Protein AF-0000000076351277 (afdb_homodimer)

Structure (mmCIF, N/CA/C/O backbone):
data_AF-0000000076351277-model_v1
#
loop_
_entity.id
_entity.type
_entity.pdbx_description
1 polymer 'XRE family transcriptional regulator'
#
loop_
_atom_site.group_PDB
_atom_site.id
_atom_site.type_symbol
_atom_site.label_atom_id
_atom_site.label_alt_id
_atom_site.label_comp_id
_atom_site.label_asym_id
_atom_site.label_entity_id
_atom_site.label_seq_id
_atom_site.pdbx_PDB_ins_code
_atom_site.Cartn_x
_atom_site.Cartn_y
_atom_site.Cartn_z
_atom_site.occupancy
_atom_site.B_iso_or_equiv
_atom_site.auth_seq_id
_atom_site.auth_comp_id
_atom_site.auth_asym_id
_atom_site.auth_atom_id
_atom_site.pdbx_PDB_model_num
ATOM 1 N N . MET A 1 1 ? 22.641 -8.531 -2.82 1 41.06 1 MET A N 1
ATOM 2 C CA . MET A 1 1 ? 22.453 -8 -4.168 1 41.06 1 MET A CA 1
ATOM 3 C C . MET A 1 1 ? 21.391 -6.918 -4.18 1 41.06 1 MET A C 1
ATOM 5 O O . MET A 1 1 ? 20.406 -6.996 -3.436 1 41.06 1 MET A O 1
ATOM 9 N N . PRO A 1 2 ? 21.609 -5.797 -4.715 1 49.5 2 PRO A N 1
ATOM 10 C CA . PRO A 1 2 ? 20.562 -4.773 -4.766 1 49.5 2 PRO A CA 1
ATOM 11 C C . PRO A 1 2 ? 19.297 -5.262 -5.461 1 49.5 2 PRO A C 1
ATOM 13 O O . PRO A 1 2 ? 19.359 -6.113 -6.352 1 49.5 2 PRO A O 1
ATOM 16 N N . SER A 1 3 ? 18.203 -5.312 -4.855 1 65.06 3 SER A N 1
ATOM 17 C CA . SER A 1 3 ? 16.953 -5.773 -5.457 1 65.06 3 SER A CA 1
ATOM 18 C C . SER A 1 3 ? 16.719 -5.094 -6.801 1 65.06 3 SER A C 1
ATOM 20 O O . SER A 1 3 ? 17.047 -3.922 -6.98 1 65.06 3 SER A O 1
ATOM 22 N N . ALA A 1 4 ? 16.609 -5.832 -7.859 1 77.81 4 ALA A N 1
ATOM 23 C CA . ALA A 1 4 ? 16.297 -5.312 -9.188 1 77.81 4 ALA A CA 1
ATOM 24 C C . ALA A 1 4 ? 15.172 -4.289 -9.133 1 77.81 4 ALA A C 1
ATOM 26 O O . ALA A 1 4 ? 14.25 -4.422 -8.328 1 77.81 4 ALA A O 1
ATOM 27 N N . PRO A 1 5 ? 15.484 -3.238 -9.914 1 87 5 PRO A N 1
ATOM 28 C CA . PRO A 1 5 ? 14.367 -2.291 -9.961 1 87 5 PRO A CA 1
ATOM 29 C C . PRO A 1 5 ? 13.055 -2.953 -10.367 1 87 5 PRO A C 1
ATOM 31 O O . PRO A 1 5 ? 13.062 -3.977 -11.055 1 87 5 PRO A O 1
ATOM 34 N N . PRO A 1 6 ? 11.953 -2.445 -9.859 1 93.62 6 PRO A N 1
ATOM 35 C CA . PRO A 1 6 ? 10.68 -3.006 -10.305 1 93.62 6 PRO A CA 1
ATOM 36 C C . PRO A 1 6 ? 10.438 -2.809 -11.805 1 93.62 6 PRO A C 1
ATOM 38 O O . PRO A 1 6 ? 11.047 -1.928 -12.414 1 93.62 6 PRO A O 1
ATOM 41 N N . PRO A 1 7 ? 9.648 -3.707 -12.398 1 96 7 PRO A N 1
ATOM 42 C CA . PRO A 1 7 ? 9.328 -3.521 -13.812 1 96 7 PRO A CA 1
ATOM 43 C C . PRO A 1 7 ? 8.625 -2.195 -14.094 1 96 7 PRO A C 1
ATOM 45 O O . PRO A 1 7 ? 8.023 -1.61 -13.188 1 96 7 PRO A O 1
ATOM 48 N N . ASN A 1 8 ? 8.586 -1.784 -15.328 1 97.62 8 ASN A N 1
ATOM 49 C CA . ASN A 1 8 ? 8.102 -0.468 -15.727 1 97.62 8 ASN A CA 1
ATOM 50 C C . ASN A 1 8 ? 6.633 -0.278 -15.359 1 97.62 8 ASN A C 1
ATOM 52 O O . ASN A 1 8 ? 6.223 0.813 -14.953 1 97.62 8 ASN A O 1
ATOM 56 N N . TRP A 1 9 ? 5.84 -1.254 -15.477 1 98.31 9 TRP A N 1
ATOM 57 C CA . TRP A 1 9 ? 4.406 -1.115 -15.234 1 98.31 9 TRP A CA 1
ATOM 58 C C . TRP A 1 9 ? 4.125 -0.884 -13.75 1 98.31 9 TRP A C 1
ATOM 60 O O . TRP A 1 9 ? 3.164 -0.199 -13.398 1 98.31 9 TRP A O 1
ATOM 70 N N . VAL A 1 10 ? 4.965 -1.399 -12.914 1 98.56 10 VAL A N 1
ATOM 71 C CA . VAL A 1 10 ? 4.801 -1.154 -11.484 1 98.56 10 VAL A CA 1
ATOM 72 C C . VAL A 1 10 ? 5.188 0.286 -11.164 1 98.56 10 VAL A C 1
ATOM 74 O O . VAL A 1 10 ? 4.496 0.963 -10.398 1 98.56 10 VAL A O 1
ATOM 77 N N . LEU A 1 11 ? 6.281 0.676 -11.82 1 98.44 11 LEU A N 1
ATOM 78 C CA . LEU A 1 11 ? 6.742 2.043 -11.609 1 98.44 11 LEU A CA 1
ATOM 79 C C . LEU A 1 11 ? 5.684 3.049 -12.047 1 98.44 11 LEU A C 1
ATOM 81 O O . LEU A 1 11 ? 5.469 4.062 -11.383 1 98.44 11 LEU A O 1
ATOM 85 N N . ALA A 1 12 ? 5.086 2.764 -13.148 1 98.75 12 ALA A N 1
ATOM 86 C CA . ALA A 1 12 ? 4.031 3.635 -13.648 1 98.75 12 ALA A CA 1
ATOM 87 C C . ALA A 1 12 ? 2.867 3.711 -12.664 1 98.75 12 ALA A C 1
ATOM 89 O O . ALA A 1 12 ? 2.299 4.781 -12.445 1 98.75 12 ALA A O 1
ATOM 90 N N . ARG A 1 13 ? 2.494 2.621 -12.047 1 98.81 13 ARG A N 1
ATOM 91 C CA . ARG A 1 13 ? 1.396 2.592 -11.086 1 98.81 13 ARG A CA 1
ATOM 92 C C . ARG A 1 13 ? 1.778 3.314 -9.797 1 98.81 13 ARG A C 1
ATOM 94 O O . ARG A 1 13 ? 0.96 4.027 -9.211 1 98.81 13 ARG A O 1
ATOM 101 N N . ARG A 1 14 ? 3.01 3.104 -9.391 1 98.81 14 ARG A N 1
ATOM 102 C CA . ARG A 1 14 ? 3.494 3.822 -8.219 1 98.81 14 ARG A CA 1
ATOM 103 C C . ARG A 1 14 ? 3.4 5.332 -8.422 1 98.81 14 ARG A C 1
ATOM 105 O O . ARG A 1 14 ? 2.961 6.059 -7.527 1 98.81 14 ARG A O 1
ATOM 112 N N . ARG A 1 15 ? 3.785 5.773 -9.578 1 98.88 15 ARG A N 1
ATOM 113 C CA . ARG A 1 15 ? 3.734 7.195 -9.891 1 98.88 15 ARG A CA 1
ATOM 114 C C . ARG A 1 15 ? 2.297 7.707 -9.891 1 98.88 15 ARG A C 1
ATOM 116 O O . ARG A 1 15 ? 2.025 8.82 -9.438 1 98.88 15 ARG A O 1
ATOM 123 N N . ALA A 1 16 ? 1.42 6.902 -10.414 1 98.88 16 ALA A N 1
ATOM 124 C CA . ALA A 1 16 ? 0.009 7.281 -10.43 1 98.88 16 ALA A CA 1
ATOM 125 C C . ALA A 1 16 ? -0.528 7.438 -9.008 1 98.88 16 ALA A C 1
ATOM 127 O O . ALA A 1 16 ? -1.273 8.375 -8.719 1 98.88 16 ALA A O 1
ATOM 128 N N . VAL A 1 17 ? -0.143 6.527 -8.117 1 98.88 17 VAL A N 1
ATOM 129 C CA . VAL A 1 17 ? -0.57 6.613 -6.727 1 98.88 17 VAL A CA 1
ATOM 130 C C . VAL A 1 17 ? 0.007 7.871 -6.086 1 98.88 17 VAL A C 1
ATOM 132 O O . VAL A 1 17 ? -0.695 8.586 -5.367 1 98.88 17 VAL A O 1
ATOM 135 N N . GLY A 1 18 ? 1.255 8.117 -6.359 1 98.94 18 GLY A N 1
ATOM 136 C CA . GLY A 1 18 ? 1.857 9.344 -5.867 1 98.94 18 GLY A CA 1
ATOM 137 C C . GLY A 1 18 ? 1.099 10.586 -6.285 1 98.94 18 GLY A C 1
ATOM 138 O O . GLY A 1 18 ? 0.87 11.484 -5.473 1 98.94 18 GLY A O 1
ATOM 139 N N . THR A 1 19 ? 0.717 10.602 -7.547 1 98.88 19 THR A N 1
ATOM 140 C CA . THR A 1 19 ? -0.031 11.734 -8.086 1 98.88 19 THR A CA 1
ATOM 141 C C . THR A 1 19 ? -1.373 11.883 -7.375 1 98.88 19 THR A C 1
ATOM 143 O O . THR A 1 19 ? -1.809 13 -7.086 1 98.88 19 THR A O 1
ATOM 146 N N . ARG A 1 20 ? -2.025 10.805 -7.027 1 98.88 20 ARG A N 1
ATOM 147 C CA . ARG A 1 20 ? -3.301 10.844 -6.324 1 98.88 20 ARG A CA 1
ATOM 148 C C . ARG A 1 20 ? -3.121 11.344 -4.895 1 98.88 20 ARG A C 1
ATOM 150 O O . ARG A 1 20 ? -3.947 12.109 -4.391 1 98.88 20 ARG A O 1
ATOM 157 N N . ILE A 1 21 ? -2.059 10.914 -4.289 1 98.94 21 ILE A N 1
ATOM 158 C CA . ILE A 1 21 ? -1.766 11.383 -2.939 1 98.94 21 ILE A CA 1
ATOM 159 C C . ILE A 1 21 ? -1.554 12.891 -2.945 1 98.94 21 ILE A C 1
ATOM 161 O O . ILE A 1 21 ? -2.133 13.609 -2.125 1 98.94 21 ILE A O 1
ATOM 165 N N . ARG A 1 22 ? -0.776 13.32 -3.9 1 98.94 22 ARG A N 1
ATOM 166 C CA . ARG A 1 22 ? -0.53 14.75 -4.016 1 98.94 22 ARG A CA 1
ATOM 167 C C . ARG A 1 22 ? -1.831 15.516 -4.25 1 98.94 22 ARG A C 1
ATOM 169 O O . ARG A 1 22 ? -2.092 16.531 -3.59 1 98.94 22 ARG A O 1
ATOM 176 N N . SER A 1 23 ? -2.615 15.055 -5.191 1 98.94 23 SER A N 1
ATOM 177 C CA . SER A 1 23 ? -3.883 15.703 -5.512 1 98.94 23 SER A CA 1
ATOM 178 C C . SER A 1 23 ? -4.801 15.758 -4.297 1 98.94 23 SER A C 1
ATOM 180 O O . SER A 1 23 ? -5.402 16.797 -4.012 1 98.94 23 SER A O 1
ATOM 182 N N . ALA A 1 24 ? -4.887 14.648 -3.555 1 98.88 24 ALA A N 1
ATOM 183 C CA . ALA A 1 24 ? -5.734 14.578 -2.367 1 98.88 24 ALA A CA 1
ATOM 184 C C . ALA A 1 24 ? -5.238 15.531 -1.283 1 98.88 24 ALA A C 1
ATOM 186 O O . ALA A 1 24 ? -6.035 16.203 -0.628 1 98.88 24 ALA A O 1
ATOM 187 N N . ARG A 1 25 ? -3.949 15.5 -1.12 1 98.81 25 ARG A N 1
ATOM 188 C CA . ARG A 1 25 ? -3.361 16.391 -0.133 1 98.81 25 ARG A CA 1
ATOM 189 C C . ARG A 1 25 ? -3.699 17.844 -0.446 1 98.81 25 ARG A C 1
ATOM 191 O O . ARG A 1 25 ? -4.113 18.594 0.44 1 98.81 25 ARG A O 1
ATOM 198 N N . LEU A 1 26 ? -3.561 18.234 -1.691 1 98.88 26 LEU A N 1
ATOM 199 C CA . LEU A 1 26 ? -3.818 19.594 -2.131 1 98.88 26 LEU A CA 1
ATOM 200 C C . LEU A 1 26 ? -5.301 19.938 -2.008 1 98.88 26 LEU A C 1
ATOM 202 O O . LEU A 1 26 ? -5.652 21.047 -1.589 1 98.88 26 LEU A O 1
ATOM 206 N N . GLN A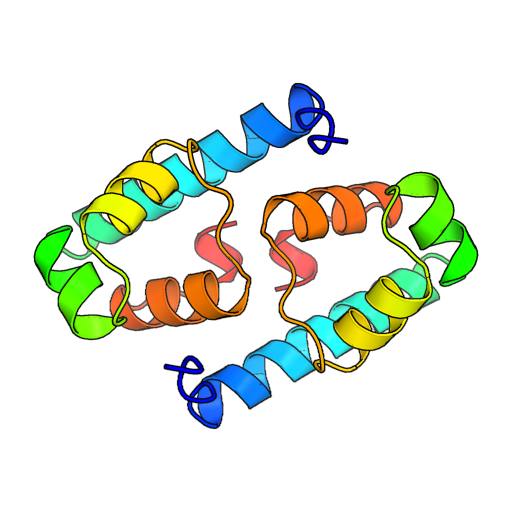 1 27 ? -6.141 19.031 -2.34 1 98.69 27 GLN A N 1
ATOM 207 C CA . GLN A 1 27 ? -7.578 19.234 -2.221 1 98.69 27 GLN A CA 1
ATOM 208 C C . GLN A 1 27 ? -7.984 19.453 -0.766 1 98.69 27 GLN A C 1
ATOM 210 O O . GLN A 1 27 ? -8.922 20.203 -0.485 1 98.69 27 GLN A O 1
ATOM 215 N N . ALA A 1 28 ? -7.262 18.828 0.122 1 98.5 28 ALA A N 1
ATOM 216 C CA . ALA A 1 28 ? -7.512 18.969 1.554 1 98.5 28 ALA A CA 1
ATOM 217 C C . ALA A 1 28 ? -6.812 20.203 2.117 1 98.5 28 ALA A C 1
ATOM 219 O O . ALA A 1 28 ? -6.805 20.422 3.33 1 98.5 28 ALA A O 1
ATOM 220 N N . ASN A 1 29 ? -6.105 20.953 1.246 1 98.62 29 ASN A N 1
ATOM 221 C CA .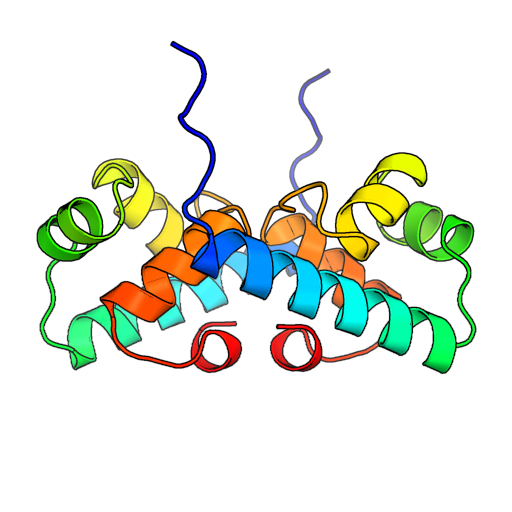 ASN A 1 29 ? -5.387 22.172 1.594 1 98.62 29 ASN A CA 1
ATOM 222 C C . ASN A 1 29 ? -4.277 21.906 2.607 1 98.62 29 ASN A C 1
ATOM 224 O O . ASN A 1 29 ? -4.102 22.672 3.559 1 98.62 29 ASN A O 1
ATOM 228 N N . MET A 1 30 ? -3.641 20.828 2.453 1 98.69 30 MET A N 1
ATOM 229 C CA . MET A 1 30 ? -2.541 20.453 3.338 1 98.69 30 MET A CA 1
ATOM 230 C C . MET A 1 30 ? -1.196 20.641 2.639 1 98.69 30 MET A C 1
ATOM 232 O O . MET A 1 30 ? -1.077 20.375 1.44 1 98.69 30 MET A O 1
ATOM 236 N N . THR A 1 31 ? -0.236 21 3.436 1 98.75 31 THR A N 1
ATOM 237 C CA . THR A 1 31 ? 1.138 21.031 2.947 1 98.75 31 THR A CA 1
ATOM 238 C C . THR A 1 31 ? 1.823 19.688 3.188 1 98.75 31 THR A C 1
ATOM 240 O O . THR A 1 31 ? 1.327 18.859 3.955 1 98.75 31 THR A O 1
ATOM 243 N N . GLN A 1 32 ? 2.881 19.516 2.475 1 98.75 32 GLN A N 1
ATOM 244 C CA . GLN A 1 32 ? 3.674 18.312 2.734 1 98.75 32 GLN A CA 1
ATOM 245 C C . GLN A 1 32 ? 4.184 18.297 4.172 1 98.75 32 GLN A C 1
ATOM 247 O O . GLN A 1 32 ? 4.285 17.234 4.785 1 98.75 32 GLN A O 1
ATOM 252 N N . GLU A 1 33 ? 4.488 19.453 4.73 1 98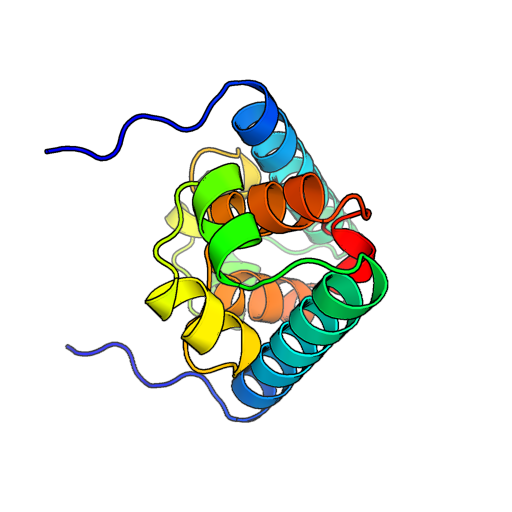.56 33 GLU A N 1
ATOM 253 C CA . GLU A 1 33 ? 4.934 19.578 6.113 1 98.56 33 GLU A CA 1
ATOM 254 C C . GLU A 1 33 ? 3.85 19.141 7.09 1 98.56 33 GLU A C 1
ATOM 256 O O . GLU A 1 33 ? 4.133 18.453 8.07 1 98.56 33 GLU A O 1
ATOM 261 N N . ARG A 1 34 ? 2.693 19.562 6.762 1 98.69 34 ARG A N 1
ATOM 262 C CA . ARG A 1 34 ? 1.589 19.172 7.633 1 98.69 34 ARG A CA 1
ATOM 263 C C . ARG A 1 34 ? 1.372 17.672 7.609 1 98.69 34 ARG A C 1
ATOM 265 O O . ARG A 1 34 ? 1.136 17.047 8.656 1 98.69 34 ARG A O 1
ATOM 272 N N . VAL A 1 35 ? 1.401 17.062 6.422 1 98.69 35 VAL A N 1
ATOM 273 C CA . VAL A 1 35 ? 1.293 15.609 6.312 1 98.69 35 VAL A CA 1
ATOM 274 C C . VAL A 1 35 ? 2.41 14.953 7.117 1 98.69 35 VAL A C 1
ATOM 276 O O . VAL A 1 35 ? 2.166 14.008 7.871 1 98.69 35 VAL A O 1
ATOM 279 N N . SER A 1 36 ? 3.576 15.469 6.906 1 98.69 36 SER A N 1
ATOM 280 C CA . SER A 1 36 ? 4.734 14.969 7.641 1 98.69 36 SER A CA 1
ATOM 281 C C . SER A 1 36 ? 4.484 14.992 9.141 1 98.69 36 SER A C 1
ATOM 283 O O . SER A 1 36 ? 4.699 13.984 9.828 1 98.69 36 SER A O 1
ATOM 285 N N . LEU A 1 37 ? 4 16.016 9.664 1 97.94 37 LEU A N 1
ATOM 286 C CA . LEU A 1 37 ? 3.752 16.188 11.094 1 97.94 37 LEU A CA 1
ATOM 287 C C . LEU A 1 37 ? 2.668 15.234 11.578 1 97.94 37 LEU A C 1
ATOM 289 O O . LEU A 1 37 ? 2.787 14.656 12.656 1 97.94 37 LEU A O 1
ATOM 293 N N . MET A 1 38 ? 1.705 15.07 10.82 1 97.69 38 MET A N 1
ATOM 294 C CA . MET A 1 38 ? 0.55 14.273 11.219 1 97.69 38 MET A CA 1
ATOM 295 C C . MET A 1 38 ? 0.862 12.781 11.141 1 97.69 38 MET A C 1
ATOM 297 O O . MET A 1 38 ? 0.256 11.977 11.844 1 97.69 38 MET A O 1
ATOM 301 N N . THR A 1 39 ? 1.765 12.398 10.273 1 97.56 39 THR A N 1
ATOM 302 C CA . THR A 1 39 ? 1.971 10.984 9.984 1 97.56 39 THR A CA 1
ATOM 303 C C . THR A 1 39 ? 3.26 10.484 10.633 1 97.56 39 THR A C 1
ATOM 305 O O . THR A 1 39 ? 3.465 9.273 10.766 1 97.56 39 THR A O 1
ATOM 308 N N . GLY A 1 40 ? 4.152 11.375 10.93 1 96.12 40 GLY A N 1
ATOM 309 C CA . GLY A 1 40 ? 5.477 11 11.398 1 96.12 40 GLY A CA 1
ATOM 310 C C . GLY A 1 40 ? 6.426 10.625 10.273 1 96.12 40 GLY A C 1
ATOM 311 O O . GLY A 1 40 ? 7.559 10.211 10.516 1 96.12 40 GLY A O 1
ATOM 312 N N . VAL A 1 41 ? 6.035 10.719 9.094 1 97 41 VAL A N 1
ATOM 313 C CA . VAL A 1 41 ? 6.859 10.492 7.918 1 97 41 VAL A CA 1
ATOM 314 C C . VAL A 1 41 ? 7.641 11.758 7.574 1 97 41 VAL A C 1
ATOM 316 O O . VAL A 1 41 ? 7.07 12.852 7.547 1 97 41 VAL A O 1
ATOM 319 N N . ASP A 1 42 ? 8.883 11.562 7.352 1 97.69 42 ASP A N 1
ATOM 320 C CA . ASP A 1 42 ? 9.695 12.734 7.016 1 97.69 42 ASP A CA 1
ATOM 321 C C . ASP A 1 42 ? 9.164 13.43 5.766 1 97.69 42 ASP A C 1
ATOM 323 O O . ASP A 1 42 ? 8.781 12.766 4.797 1 97.69 42 ASP A O 1
ATOM 327 N N . ARG A 1 43 ? 9.219 14.742 5.727 1 98.44 43 ARG A N 1
ATOM 328 C CA . ARG A 1 43 ? 8.734 15.523 4.594 1 98.44 43 ARG A CA 1
ATOM 329 C C . ARG A 1 43 ? 9.43 15.109 3.303 1 98.44 43 ARG A C 1
ATOM 331 O O . ARG A 1 43 ? 8.797 15.055 2.242 1 98.44 43 ARG A O 1
ATOM 338 N N . SER A 1 44 ? 10.648 14.867 3.389 1 98.69 44 SER A N 1
ATOM 339 C CA . SER A 1 44 ? 11.367 14.422 2.201 1 98.69 44 SER A CA 1
ATOM 340 C C . SER A 1 44 ? 10.805 13.109 1.672 1 98.69 44 SER A C 1
ATOM 342 O O . SER A 1 44 ? 10.75 12.891 0.459 1 98.69 44 SER A O 1
ATOM 344 N N . SER A 1 45 ? 10.445 12.227 2.547 1 98.56 45 SER A N 1
ATOM 345 C CA . SER A 1 45 ? 9.812 10.969 2.154 1 98.56 45 SER A CA 1
ATOM 346 C C . SER A 1 45 ? 8.438 11.219 1.534 1 98.56 45 SER A C 1
ATOM 348 O O . SER A 1 45 ? 8.07 10.578 0.543 1 98.56 45 SER A O 1
ATOM 350 N N . VAL A 1 46 ? 7.684 12.125 2.113 1 98.81 46 VAL A N 1
ATOM 351 C CA . VAL A 1 46 ? 6.391 12.492 1.549 1 98.81 46 VAL A CA 1
ATOM 352 C C . VAL A 1 46 ? 6.57 12.969 0.108 1 98.81 46 VAL A C 1
ATOM 354 O O . VAL A 1 46 ? 5.84 12.539 -0.788 1 98.81 46 VAL A O 1
ATOM 357 N N . VAL A 1 47 ? 7.543 13.766 -0.112 1 98.88 47 VAL A N 1
ATOM 358 C CA . VAL A 1 47 ? 7.84 14.305 -1.437 1 98.88 47 VAL A CA 1
ATOM 359 C C . VAL A 1 47 ? 8.164 13.156 -2.395 1 98.88 47 VAL A C 1
ATOM 361 O O . VAL A 1 47 ? 7.594 13.07 -3.482 1 98.88 47 VAL A O 1
ATOM 364 N N . ARG A 1 48 ? 9.016 12.273 -1.956 1 98.88 48 ARG A N 1
ATOM 365 C CA . ARG A 1 48 ? 9.445 11.172 -2.809 1 98.88 48 ARG A CA 1
ATOM 366 C C . ARG A 1 48 ? 8.289 10.211 -3.092 1 98.88 48 ARG A C 1
ATOM 368 O O . ARG A 1 48 ? 8.188 9.664 -4.191 1 98.88 48 ARG A O 1
ATOM 375 N N . ILE A 1 49 ? 7.43 10.031 -2.143 1 98.88 49 ILE A N 1
ATOM 376 C CA . ILE A 1 49 ? 6.246 9.195 -2.311 1 98.88 49 ILE A CA 1
ATOM 377 C C . ILE A 1 49 ? 5.312 9.82 -3.346 1 98.88 49 ILE A C 1
ATOM 379 O O . ILE A 1 49 ? 4.875 9.141 -4.277 1 98.88 49 ILE A O 1
ATOM 383 N N . GLU A 1 50 ? 5.082 11.141 -3.221 1 98.88 50 GLU A N 1
ATOM 384 C CA . GLU A 1 50 ? 4.164 11.828 -4.129 1 98.88 50 GLU A CA 1
ATOM 385 C C . GLU A 1 50 ? 4.723 11.875 -5.547 1 98.88 50 GLU A C 1
ATOM 387 O O . GLU A 1 50 ? 3.971 12.008 -6.512 1 98.88 50 GLU A O 1
ATOM 392 N N . GLN A 1 51 ? 6.008 11.727 -5.66 1 98.69 51 GLN A N 1
ATOM 393 C CA . GLN A 1 51 ? 6.664 11.758 -6.961 1 98.69 51 GLN A CA 1
ATOM 394 C C . GLN A 1 51 ? 6.836 10.344 -7.52 1 98.69 51 GLN A C 1
ATOM 396 O O . GLN A 1 51 ? 7.41 10.164 -8.594 1 98.69 51 GLN A O 1
ATOM 401 N N . GLY A 1 52 ? 6.477 9.398 -6.793 1 98.69 52 GLY A N 1
ATOM 402 C CA . GLY A 1 52 ? 6.637 8.016 -7.215 1 98.69 52 GLY A CA 1
ATOM 403 C C . GLY A 1 52 ? 8.062 7.516 -7.098 1 98.69 52 GLY A C 1
ATOM 404 O O . GLY A 1 52 ? 8.422 6.488 -7.676 1 98.69 52 GLY A O 1
ATOM 405 N N . GLN A 1 53 ? 8.867 8.18 -6.395 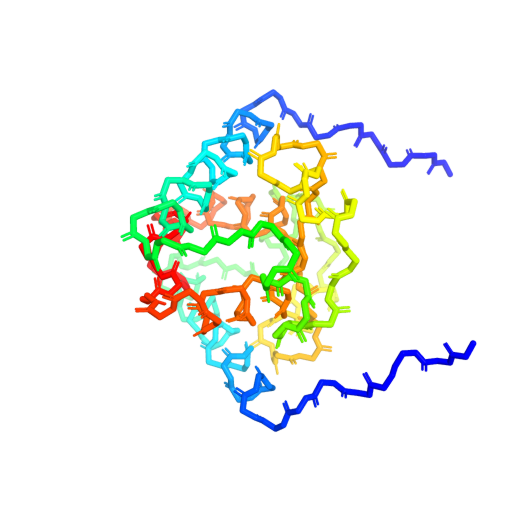1 98.38 53 GLN A N 1
ATOM 406 C CA . GLN A 1 53 ? 10.273 7.836 -6.266 1 98.38 53 GLN A CA 1
ATOM 407 C C . GLN A 1 53 ? 10.508 6.91 -5.074 1 98.38 53 GLN A C 1
ATOM 409 O O . GLN A 1 53 ? 11.578 6.301 -4.953 1 98.38 53 GLN A O 1
ATOM 414 N N . GLN A 1 54 ? 9.641 6.785 -4.211 1 98.5 54 GLN A N 1
ATOM 415 C CA . GLN A 1 54 ? 9.68 5.895 -3.055 1 98.5 54 GLN A CA 1
ATOM 416 C C . GLN A 1 54 ? 8.398 5.062 -2.961 1 98.5 54 GLN A C 1
ATOM 418 O O . GLN A 1 54 ? 7.301 5.574 -3.18 1 98.5 54 GLN A O 1
ATOM 423 N N . SER A 1 55 ? 8.578 3.799 -2.76 1 98.69 55 SER A N 1
ATOM 424 C CA . SER A 1 55 ? 7.457 2.895 -2.516 1 98.69 55 SER A CA 1
ATOM 425 C C . SER A 1 55 ? 7.133 2.807 -1.027 1 98.69 55 SER A C 1
ATOM 427 O O . SER A 1 55 ? 7.805 2.09 -0.282 1 98.69 55 SER A O 1
ATOM 429 N N . PRO A 1 56 ? 6.074 3.484 -0.635 1 98.69 56 PRO A N 1
ATOM 430 C CA . PRO A 1 56 ? 5.75 3.457 0.794 1 98.69 56 PRO A CA 1
ATOM 431 C C . PRO A 1 56 ? 5.207 2.105 1.251 1 98.69 56 PRO A C 1
ATOM 433 O O . PRO A 1 56 ? 4.746 1.311 0.428 1 98.69 56 PRO A O 1
ATOM 436 N N . THR A 1 57 ? 5.301 1.889 2.527 1 98.56 57 THR A N 1
ATOM 437 C CA . THR A 1 57 ? 4.648 0.719 3.109 1 98.56 57 THR A CA 1
ATOM 438 C C . THR A 1 57 ? 3.145 0.944 3.236 1 98.56 57 THR A C 1
ATOM 440 O O . THR A 1 57 ? 2.68 2.086 3.215 1 98.56 57 THR A O 1
ATOM 443 N N . LEU A 1 58 ? 2.492 -0.116 3.398 1 98.88 58 LEU A N 1
ATOM 444 C CA . LEU A 1 58 ? 1.062 -0.045 3.68 1 98.88 58 LEU A CA 1
ATOM 445 C C . LEU A 1 58 ? 0.794 0.794 4.926 1 98.88 58 LEU A C 1
ATOM 447 O O . LEU A 1 58 ? -0.112 1.63 4.934 1 98.88 58 LEU A O 1
ATOM 451 N N . ASP A 1 59 ? 1.561 0.627 5.984 1 98.69 59 ASP A N 1
ATOM 452 C CA . ASP A 1 59 ? 1.376 1.413 7.203 1 98.69 59 ASP A CA 1
ATOM 453 C C . ASP A 1 59 ? 1.476 2.908 6.91 1 98.69 59 ASP A C 1
ATOM 455 O O . ASP A 1 59 ? 0.669 3.697 7.406 1 98.69 59 ASP A O 1
ATOM 459 N N . THR A 1 60 ? 2.414 3.252 6.117 1 98.62 60 THR A N 1
ATOM 460 C CA . THR A 1 60 ? 2.592 4.648 5.746 1 98.62 60 THR A CA 1
ATOM 461 C C . THR A 1 60 ? 1.4 5.148 4.934 1 98.62 60 THR A C 1
ATOM 463 O O . THR A 1 60 ? 0.888 6.242 5.184 1 98.62 60 THR A O 1
ATOM 466 N N . LEU A 1 61 ? 0.954 4.348 4.008 1 98.88 61 LEU A N 1
ATOM 467 C CA . LEU A 1 61 ? -0.19 4.719 3.18 1 98.88 61 LEU A CA 1
ATOM 468 C C . LEU A 1 61 ? -1.435 4.926 4.035 1 98.88 61 LEU A C 1
ATOM 470 O O . LEU A 1 61 ? -2.197 5.871 3.812 1 98.88 61 LEU A O 1
ATOM 474 N N . ILE A 1 62 ? -1.619 4.07 4.988 1 98.88 62 ILE A N 1
ATOM 475 C CA . ILE A 1 62 ? -2.752 4.164 5.902 1 98.88 62 ILE A CA 1
ATOM 476 C C . ILE A 1 62 ? -2.688 5.48 6.672 1 98.88 62 ILE A C 1
ATOM 478 O O . ILE A 1 62 ? -3.684 6.203 6.758 1 98.88 62 ILE A O 1
ATOM 482 N N . ARG A 1 63 ? -1.587 5.789 7.18 1 98.75 63 ARG A N 1
ATOM 483 C CA . ARG A 1 63 ? -1.424 7.012 7.961 1 98.75 63 ARG A CA 1
ATOM 484 C C . ARG A 1 63 ? -1.621 8.242 7.086 1 98.75 63 ARG A C 1
ATOM 486 O O . ARG A 1 63 ? -2.223 9.227 7.523 1 98.75 63 ARG A O 1
ATOM 493 N N . ILE A 1 64 ? -1.104 8.18 5.848 1 98.81 64 ILE A N 1
ATOM 494 C CA . ILE A 1 64 ? -1.242 9.305 4.93 1 98.81 64 ILE A CA 1
ATOM 495 C C . ILE A 1 64 ? -2.717 9.516 4.59 1 98.81 64 ILE A C 1
ATOM 497 O O . ILE A 1 64 ? -3.215 10.641 4.633 1 98.81 64 ILE A O 1
ATOM 501 N N . ALA A 1 65 ? -3.346 8.484 4.285 1 98.94 65 ALA A N 1
ATOM 502 C CA . ALA A 1 65 ? -4.77 8.586 3.971 1 98.94 65 ALA A CA 1
ATOM 503 C C . ALA A 1 65 ? -5.547 9.172 5.145 1 98.94 65 ALA A C 1
ATOM 505 O O . ALA A 1 65 ? -6.406 10.039 4.953 1 98.94 65 ALA A O 1
ATOM 506 N N . ASP A 1 66 ? -5.258 8.688 6.32 1 98.81 66 ASP A N 1
ATOM 507 C CA . ASP A 1 66 ? -5.91 9.172 7.531 1 98.81 66 ASP A CA 1
ATOM 508 C C . ASP A 1 66 ? -5.637 10.664 7.742 1 98.81 66 ASP A C 1
ATOM 510 O O . ASP A 1 66 ? -6.551 11.43 8.031 1 98.81 66 ASP A O 1
ATOM 514 N N . ALA A 1 67 ? -4.418 11.047 7.617 1 98.69 67 ALA A N 1
ATOM 515 C CA . ALA A 1 67 ? -4.027 12.438 7.801 1 98.69 67 ALA A CA 1
ATOM 516 C C . ALA A 1 67 ? -4.766 13.352 6.824 1 98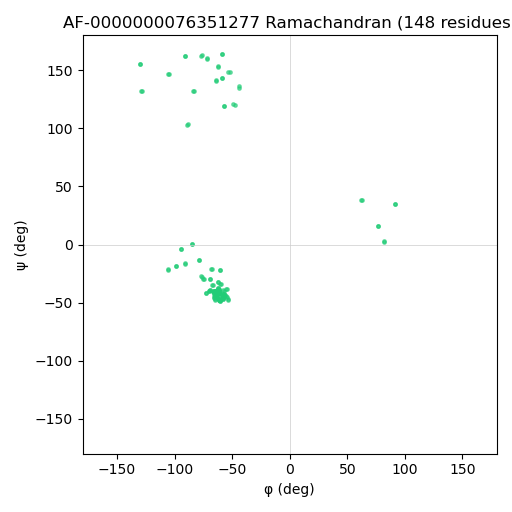.69 67 ALA A C 1
ATOM 518 O O . ALA A 1 67 ? -5.219 14.438 7.199 1 98.69 67 ALA A O 1
ATOM 519 N N . ILE A 1 68 ? -4.875 12.906 5.578 1 98.75 68 ILE A N 1
ATOM 520 C CA . ILE A 1 68 ? -5.508 13.703 4.531 1 98.75 68 ILE A CA 1
ATOM 521 C C . ILE A 1 68 ? -7.02 13.695 4.727 1 98.75 68 ILE A C 1
ATOM 523 O O . ILE A 1 68 ? -7.703 14.648 4.332 1 98.75 68 ILE A O 1
ATOM 527 N N . GLY A 1 69 ? -7.543 12.656 5.277 1 98.69 69 GLY A N 1
ATOM 528 C CA . GLY A 1 69 ? -8.969 12.555 5.539 1 98.69 69 GLY A CA 1
ATOM 529 C C . GLY A 1 69 ? -9.742 11.906 4.406 1 98.69 69 GLY A C 1
ATOM 530 O O . GLY A 1 69 ? -10.867 12.305 4.109 1 98.69 69 GLY A O 1
ATOM 531 N N . VAL A 1 70 ? -9.109 10.922 3.725 1 98.75 70 VAL A N 1
ATOM 532 C CA . VAL A 1 70 ? -9.75 10.203 2.631 1 98.75 70 VAL A CA 1
ATOM 533 C C . VAL A 1 70 ? -9.594 8.695 2.838 1 98.75 70 VAL A C 1
ATOM 535 O O . VAL A 1 70 ? -8.664 8.25 3.514 1 98.75 70 VAL A O 1
ATOM 538 N N . PRO A 1 71 ? -10.547 7.945 2.236 1 98.62 71 PRO A N 1
ATOM 539 C CA . PRO A 1 71 ? -10.32 6.496 2.262 1 98.62 71 PRO A CA 1
ATOM 540 C C . PRO A 1 71 ? -9.07 6.078 1.491 1 98.62 71 PRO A C 1
ATOM 542 O O . PRO A 1 71 ? -8.781 6.633 0.428 1 98.62 71 PRO A O 1
ATOM 545 N N . LEU A 1 72 ? -8.352 5.105 2.029 1 98.75 72 LEU A N 1
ATOM 546 C CA . LEU A 1 72 ? -7.141 4.617 1.378 1 98.75 72 LEU A CA 1
ATOM 547 C C . LEU A 1 72 ? -7.434 4.18 -0.054 1 98.75 72 LEU A C 1
ATOM 549 O O . LEU A 1 72 ? -6.617 4.402 -0.953 1 98.75 72 LEU A O 1
ATOM 553 N N . ARG A 1 73 ? -8.547 3.584 -0.252 1 98.44 73 ARG A N 1
ATOM 554 C CA . ARG A 1 73 ? -8.898 3.062 -1.57 1 98.44 73 ARG A CA 1
ATOM 555 C C . ARG A 1 73 ? -8.945 4.18 -2.605 1 98.44 73 ARG A C 1
ATOM 557 O O . ARG A 1 73 ? -8.789 3.934 -3.803 1 98.44 73 ARG A O 1
ATOM 564 N N . ASP A 1 74 ? -9.125 5.43 -2.154 1 98.19 74 ASP A N 1
ATOM 565 C CA . ASP A 1 74 ? -9.18 6.562 -3.072 1 98.19 74 ASP A CA 1
ATOM 566 C C . ASP A 1 74 ? -7.785 6.977 -3.523 1 98.19 74 ASP A C 1
ATOM 568 O O . ASP A 1 74 ? -7.633 7.734 -4.484 1 98.19 74 ASP A O 1
ATOM 572 N N . LEU A 1 75 ? -6.785 6.504 -2.877 1 98.56 75 LEU A N 1
ATOM 573 C CA . LEU A 1 75 ? -5.418 6.93 -3.156 1 98.56 75 LEU A CA 1
ATOM 574 C C . LEU A 1 75 ? -4.707 5.926 -4.055 1 98.56 75 LEU A C 1
ATOM 576 O O . LEU A 1 75 ? -3.668 6.234 -4.641 1 98.56 75 LEU A O 1
ATOM 580 N N . VAL A 1 76 ? -5.285 4.648 -4.125 1 97.75 76 VAL A N 1
ATOM 581 C CA . VAL A 1 76 ? -4.539 3.613 -4.832 1 97.75 76 VAL A CA 1
ATOM 582 C C . VAL A 1 76 ? -5.293 3.205 -6.098 1 97.75 76 VAL A C 1
ATOM 584 O O . VAL A 1 76 ? -6.508 3.404 -6.191 1 97.75 76 VAL A O 1
ATOM 587 N N . MET B 1 1 ? 17.484 3.441 16.688 1 40.34 1 MET B N 1
ATOM 588 C CA . MET B 1 1 ? 16.391 3.062 17.578 1 40.34 1 MET B CA 1
ATOM 589 C C . MET B 1 1 ? 15.344 2.254 16.812 1 40.34 1 MET B C 1
ATOM 591 O O . MET B 1 1 ? 15.086 2.506 15.633 1 40.34 1 MET B O 1
ATOM 595 N N . PRO B 1 2 ? 14.914 1.129 17.266 1 48.5 2 PRO B N 1
ATOM 596 C CA . PRO B 1 2 ? 13.867 0.392 16.547 1 48.5 2 PRO B CA 1
ATOM 597 C C . PRO B 1 2 ? 12.602 1.217 16.344 1 48.5 2 PRO B C 1
ATOM 599 O O . PRO B 1 2 ? 12.281 2.084 17.172 1 48.5 2 PRO B O 1
ATOM 602 N N . SER B 1 3 ? 12.164 1.485 15.227 1 65.06 3 SER B N 1
ATOM 603 C CA . SER B 1 3 ? 10.961 2.262 14.961 1 65.06 3 SER B CA 1
ATOM 604 C C . SER B 1 3 ? 9.789 1.772 15.812 1 65.06 3 SER B C 1
ATOM 606 O O . SER B 1 3 ? 9.656 0.573 16.062 1 65.06 3 SER B O 1
ATOM 608 N N . ALA B 1 4 ? 9.219 2.613 16.641 1 77.31 4 ALA B N 1
ATOM 609 C CA . ALA B 1 4 ? 8.047 2.287 17.453 1 77.31 4 ALA B CA 1
ATOM 610 C C . ALA B 1 4 ? 6.996 1.546 16.641 1 77.31 4 ALA B C 1
ATOM 612 O O . ALA B 1 4 ? 6.82 1.819 15.445 1 77.31 4 ALA B O 1
ATOM 613 N N . PRO B 1 5 ? 6.523 0.498 17.344 1 86.75 5 PRO B N 1
ATOM 614 C CA . PRO B 1 5 ? 5.43 -0.157 16.625 1 86.75 5 PRO B CA 1
ATOM 615 C C . PRO B 1 5 ? 4.34 0.819 16.188 1 86.75 5 PRO B C 1
ATOM 617 O O . PRO B 1 5 ? 4.16 1.866 16.812 1 86.75 5 PRO B O 1
ATOM 620 N N . PRO B 1 6 ? 3.707 0.536 15.078 1 93.44 6 PRO B N 1
ATOM 621 C CA . PRO B 1 6 ? 2.594 1.407 14.695 1 93.44 6 PRO B CA 1
ATOM 622 C C . PRO B 1 6 ? 1.458 1.395 15.719 1 93.44 6 PRO B C 1
ATOM 624 O O . PRO B 1 6 ? 1.339 0.449 16.5 1 93.44 6 PRO B O 1
ATOM 627 N N . PRO B 1 7 ? 0.706 2.506 15.789 1 96 7 PRO B N 1
ATOM 628 C CA . PRO B 1 7 ? -0.441 2.514 16.703 1 96 7 PRO B CA 1
ATOM 629 C C . PRO B 1 7 ? -1.451 1.412 16.391 1 96 7 PRO B C 1
ATOM 631 O O . PRO B 1 7 ? -1.492 0.908 15.258 1 96 7 PRO B O 1
ATOM 634 N N . ASN B 1 8 ? -2.324 1.11 17.297 1 97.62 8 ASN B N 1
ATOM 635 C CA . ASN B 1 8 ? -3.24 -0.021 17.219 1 97.62 8 ASN B CA 1
ATOM 636 C C . ASN B 1 8 ? -4.172 0.101 16.016 1 97.62 8 ASN B C 1
ATOM 638 O O . ASN B 1 8 ? -4.484 -0.897 15.359 1 97.62 8 ASN B O 1
ATOM 642 N N . TRP B 1 9 ? -4.629 1.244 15.703 1 98.31 9 TRP B N 1
ATOM 643 C CA . TRP B 1 9 ? -5.598 1.418 14.625 1 98.31 9 TRP B CA 1
ATOM 644 C C . TRP B 1 9 ? -4.961 1.138 13.273 1 98.31 9 TRP B C 1
ATOM 646 O O . TRP B 1 9 ? -5.633 0.669 12.352 1 98.31 9 TRP B O 1
ATOM 656 N N . VAL B 1 10 ? -3.701 1.381 13.164 1 98.56 10 VAL B N 1
ATOM 657 C CA . VAL B 1 10 ? -3.012 1.066 11.914 1 98.56 10 VAL B CA 1
ATOM 658 C C . VAL B 1 10 ? -2.848 -0.446 11.781 1 98.56 10 VAL B C 1
ATOM 660 O O . VAL B 1 10 ? -3.061 -1.007 10.703 1 98.56 10 VAL B O 1
ATOM 663 N N . LEU B 1 11 ? -2.504 -1.019 12.93 1 98.44 11 LEU B N 1
ATOM 664 C CA . LEU B 1 11 ? -2.336 -2.467 12.938 1 98.44 11 LEU B CA 1
ATOM 665 C C . LEU B 1 11 ? -3.637 -3.168 12.562 1 98.44 11 LEU B C 1
ATOM 667 O O . LEU B 1 11 ? -3.621 -4.152 11.82 1 98.44 11 LEU B O 1
ATOM 671 N N . ALA B 1 12 ? -4.695 -2.674 13.086 1 98.75 12 ALA B N 1
ATOM 672 C CA . ALA B 1 12 ? -6 -3.242 12.766 1 98.75 12 ALA B CA 1
ATOM 673 C C . ALA B 1 12 ? -6.305 -3.125 11.281 1 98.75 12 ALA B C 1
ATOM 675 O O . ALA B 1 12 ? -6.848 -4.051 10.672 1 98.75 12 ALA B O 1
ATOM 676 N N . ARG B 1 13 ? -5.965 -2.029 10.656 1 98.81 13 ARG B N 1
ATOM 677 C CA . ARG B 1 13 ? -6.207 -1.824 9.234 1 98.81 13 ARG B CA 1
ATOM 678 C C . ARG B 1 13 ? -5.297 -2.713 8.391 1 98.81 13 ARG B C 1
ATOM 680 O O . ARG B 1 13 ? -5.727 -3.264 7.375 1 98.81 13 ARG B O 1
ATOM 687 N N . ARG B 1 14 ? -4.066 -2.824 8.836 1 98.81 14 ARG B N 1
ATOM 688 C CA . ARG B 1 14 ? -3.148 -3.725 8.141 1 98.81 14 ARG B CA 1
ATOM 689 C C . ARG B 1 14 ? -3.689 -5.148 8.125 1 98.81 14 ARG B C 1
ATOM 691 O O . ARG B 1 14 ? -3.65 -5.824 7.094 1 98.81 14 ARG B O 1
ATOM 698 N N . ARG B 1 15 ? -4.191 -5.586 9.242 1 98.88 15 ARG B N 1
ATOM 699 C CA . ARG B 1 15 ? -4.746 -6.934 9.344 1 98.88 15 ARG B CA 1
ATOM 700 C C . ARG B 1 15 ? -5.957 -7.098 8.43 1 98.88 15 ARG B C 1
ATOM 702 O O . ARG B 1 15 ? -6.141 -8.148 7.816 1 98.88 15 ARG B O 1
ATOM 709 N N . ALA B 1 16 ? -6.758 -6.074 8.367 1 98.88 16 ALA B N 1
ATOM 710 C CA . ALA B 1 16 ? -7.926 -6.117 7.492 1 98.88 16 ALA B CA 1
ATOM 711 C C . ALA B 1 16 ? -7.508 -6.254 6.031 1 98.88 16 ALA B C 1
ATOM 713 O O . ALA B 1 16 ? -8.109 -7.016 5.273 1 98.88 16 ALA B O 1
ATOM 714 N N . VAL B 1 17 ? -6.465 -5.527 5.641 1 98.88 17 VAL B N 1
ATOM 715 C CA . VAL B 1 17 ? -5.965 -5.621 4.273 1 98.88 17 VAL B CA 1
ATOM 716 C C . VAL B 1 17 ? -5.422 -7.023 4.016 1 98.88 17 VAL B C 1
ATOM 718 O O . VAL B 1 17 ? -5.684 -7.613 2.967 1 98.88 17 VAL B O 1
ATOM 721 N N . GLY B 1 18 ? -4.691 -7.523 4.969 1 98.94 18 GLY B N 1
ATOM 722 C CA . GLY B 1 18 ? -4.215 -8.891 4.852 1 98.94 18 GLY B CA 1
ATOM 723 C C . GLY B 1 18 ? -5.332 -9.891 4.621 1 98.94 18 GLY B C 1
ATOM 724 O O . GLY B 1 18 ? -5.219 -10.773 3.766 1 98.94 18 GLY B O 1
ATOM 725 N N . THR B 1 19 ? -6.387 -9.727 5.387 1 98.88 19 THR B N 1
ATOM 726 C CA . THR B 1 19 ? -7.539 -10.609 5.266 1 98.88 19 THR B CA 1
ATOM 727 C C . THR B 1 19 ? -8.164 -10.5 3.879 1 98.88 19 THR B C 1
ATOM 729 O O . THR B 1 19 ? -8.57 -11.508 3.295 1 98.88 19 THR B O 1
ATOM 732 N N . ARG B 1 20 ? -8.211 -9.344 3.291 1 98.88 20 ARG B N 1
ATOM 733 C CA . ARG B 1 20 ? -8.758 -9.141 1.955 1 98.88 20 ARG B CA 1
ATOM 734 C C . ARG B 1 20 ? -7.867 -9.781 0.896 1 98.88 20 ARG B C 1
ATOM 736 O O . ARG B 1 20 ? -8.359 -10.375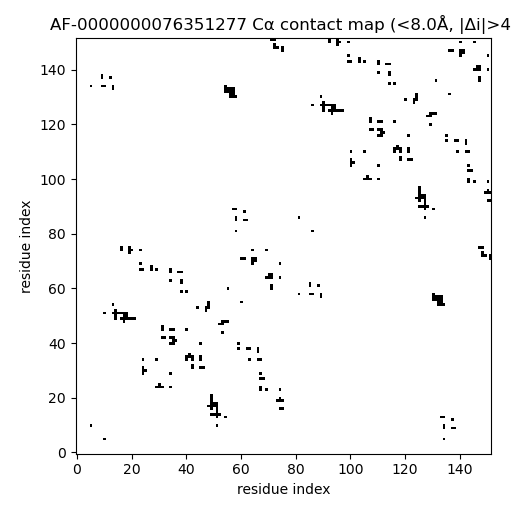 -0.064 1 98.88 20 ARG B O 1
ATOM 743 N N . ILE B 1 21 ? -6.594 -9.656 1.104 1 98.94 21 ILE B N 1
ATOM 744 C CA . ILE B 1 21 ? -5.652 -10.281 0.178 1 98.94 21 ILE B CA 1
ATOM 745 C C . ILE B 1 21 ? -5.84 -11.797 0.193 1 98.94 21 ILE B C 1
ATOM 747 O O . ILE B 1 21 ? -5.945 -12.422 -0.863 1 98.94 21 ILE B O 1
ATOM 751 N N . ARG B 1 22 ? -5.926 -12.305 1.383 1 98.94 22 ARG B N 1
ATOM 752 C CA . ARG B 1 22 ? -6.133 -13.742 1.507 1 98.94 22 ARG B CA 1
ATOM 753 C C . ARG B 1 22 ? -7.438 -14.164 0.84 1 98.94 22 ARG B C 1
ATOM 755 O O . ARG B 1 22 ? -7.469 -15.141 0.082 1 98.94 22 ARG B O 1
ATOM 762 N N . SER B 1 23 ? -8.5 -13.469 1.141 1 98.94 23 SER B N 1
ATOM 763 C CA . SER B 1 23 ? -9.805 -13.781 0.572 1 98.94 23 SER B CA 1
ATOM 764 C C . SER B 1 23 ? -9.781 -13.719 -0.951 1 98.94 23 SER B C 1
ATOM 766 O O . SER B 1 23 ? -10.305 -14.609 -1.624 1 98.94 23 SER B O 1
ATOM 768 N N . ALA B 1 24 ? -9.148 -12.68 -1.498 1 98.88 24 ALA B N 1
ATOM 769 C CA . ALA B 1 24 ? -9.047 -12.516 -2.945 1 98.88 24 ALA B CA 1
ATOM 770 C C . ALA B 1 24 ? -8.234 -13.633 -3.576 1 98.88 24 ALA B C 1
ATOM 772 O O . ALA B 1 24 ? -8.594 -14.156 -4.633 1 98.88 24 ALA B O 1
ATOM 773 N N . ARG B 1 25 ? -7.141 -13.914 -2.926 1 98.81 25 ARG B N 1
ATOM 774 C CA . ARG B 1 25 ? -6.301 -15 -3.42 1 98.81 25 ARG B CA 1
ATOM 775 C C . ARG B 1 25 ? -7.078 -16.312 -3.492 1 98.81 25 ARG B C 1
ATOM 777 O O . ARG B 1 25 ? -7.027 -17.016 -4.504 1 98.81 25 ARG B O 1
ATOM 784 N N . LEU B 1 26 ? -7.812 -16.609 -2.451 1 98.88 26 LEU B N 1
ATOM 785 C CA . LEU B 1 26 ? -8.586 -17.844 -2.369 1 98.88 26 LEU B CA 1
ATOM 786 C C . LEU B 1 26 ? -9.711 -17.844 -3.395 1 98.88 26 LEU B C 1
ATOM 788 O O . LEU B 1 26 ? -9.977 -18.875 -4.027 1 98.88 26 LEU B O 1
ATOM 792 N N . GLN B 1 27 ? -10.352 -16.75 -3.576 1 98.69 27 GLN B N 1
ATOM 793 C CA . GLN B 1 27 ? -11.414 -16.625 -4.562 1 98.69 27 GLN B CA 1
ATOM 794 C C . GLN B 1 27 ? -10.891 -16.859 -5.977 1 98.69 27 GLN B C 1
ATOM 796 O O . GLN B 1 27 ? -11.602 -17.375 -6.832 1 98.69 27 GLN B O 1
ATOM 801 N N . ALA B 1 28 ? -9.648 -16.484 -6.184 1 98.5 28 ALA B N 1
ATOM 802 C CA . ALA B 1 28 ? -9 -16.688 -7.477 1 98.5 28 ALA B CA 1
ATOM 803 C C . ALA B 1 28 ? -8.406 -18.078 -7.594 1 98.5 28 ALA B C 1
ATOM 805 O O . ALA B 1 28 ? -7.715 -18.391 -8.562 1 98.5 28 ALA B O 1
ATOM 806 N N . ASN B 1 29 ? -8.578 -18.891 -6.527 1 98.62 29 ASN B N 1
ATOM 807 C CA . ASN B 1 29 ? -8.102 -20.281 -6.465 1 98.62 29 ASN B CA 1
ATOM 808 C C . ASN B 1 29 ? -6.578 -20.344 -6.566 1 98.62 29 ASN B C 1
ATOM 810 O O . ASN B 1 29 ? -6.039 -21.203 -7.27 1 98.62 29 ASN B O 1
ATOM 814 N N . MET B 1 30 ? -5.949 -19.453 -5.973 1 98.69 30 MET B N 1
ATOM 815 C CA . MET B 1 30 ? -4.488 -19.406 -5.973 1 98.69 30 MET B CA 1
ATOM 816 C C . MET B 1 30 ? -3.936 -19.844 -4.617 1 98.69 30 MET B C 1
ATOM 818 O O . MET B 1 30 ? -4.52 -19.531 -3.578 1 98.69 30 MET B O 1
ATOM 822 N N . THR B 1 31 ? -2.809 -20.469 -4.695 1 98.75 31 THR B N 1
ATOM 823 C CA . THR B 1 31 ? -2.068 -20.766 -3.475 1 98.75 31 THR B CA 1
ATOM 824 C C . THR B 1 31 ? -1.095 -19.641 -3.141 1 98.75 31 THR B C 1
ATOM 826 O O . THR B 1 31 ? -0.819 -18.781 -3.98 1 98.75 31 THR B O 1
ATOM 829 N N . GLN B 1 32 ? -0.683 -19.656 -1.925 1 98.75 32 GLN B N 1
ATOM 830 C CA . GLN B 1 32 ? 0.349 -18.703 -1.553 1 98.75 32 GLN B CA 1
ATOM 831 C C . GLN B 1 32 ? 1.616 -18.906 -2.377 1 98.75 32 GLN B C 1
ATOM 833 O O . GLN B 1 32 ? 2.305 -17.938 -2.719 1 98.75 32 GLN B O 1
ATOM 838 N N . GLU B 1 33 ? 1.93 -20.125 -2.723 1 98.56 33 GLU B N 1
ATOM 839 C CA . GLU B 1 33 ? 3.08 -20.469 -3.559 1 98.56 33 GLU B CA 1
ATOM 840 C C . GLU B 1 33 ? 2.945 -19.859 -4.953 1 98.56 33 GLU B C 1
ATOM 842 O O . GLU B 1 33 ? 3.916 -19.344 -5.5 1 98.56 33 GLU B O 1
ATOM 847 N N . ARG B 1 34 ? 1.773 -20 -5.434 1 98.69 34 ARG B N 1
ATOM 848 C CA . ARG B 1 34 ? 1.549 -19.438 -6.766 1 98.69 34 ARG B CA 1
ATOM 849 C C . ARG B 1 34 ? 1.718 -17.922 -6.758 1 98.69 34 ARG B C 1
ATOM 851 O O . ARG B 1 34 ? 2.311 -17.359 -7.676 1 98.69 34 ARG B O 1
ATOM 858 N N . VAL B 1 35 ? 1.154 -17.234 -5.742 1 98.69 35 VAL B N 1
ATOM 859 C CA . VAL B 1 35 ? 1.34 -15.797 -5.605 1 98.69 35 VAL B CA 1
ATOM 860 C C . VAL B 1 35 ? 2.83 -15.477 -5.508 1 98.69 35 VAL B C 1
ATOM 862 O O . VAL B 1 35 ? 3.318 -14.562 -6.18 1 98.69 35 VAL B O 1
ATOM 865 N N . SER B 1 36 ? 3.473 -16.234 -4.688 1 98.69 36 SER B N 1
ATOM 866 C CA . SER B 1 36 ? 4.914 -16.078 -4.523 1 98.69 36 SER B CA 1
ATOM 867 C C . SER B 1 36 ? 5.633 -16.156 -5.867 1 98.69 36 SER B C 1
ATOM 869 O O . SER B 1 36 ? 6.441 -15.281 -6.195 1 98.69 36 SER B O 1
ATOM 871 N N . LEU B 1 37 ? 5.355 -17.078 -6.656 1 97.94 37 LEU B N 1
ATOM 872 C CA . LEU B 1 37 ? 5.992 -17.312 -7.949 1 97.94 37 LEU B CA 1
ATOM 873 C C . LEU B 1 37 ? 5.684 -16.172 -8.914 1 97.94 37 LEU B C 1
ATOM 875 O O . LEU B 1 37 ? 6.559 -15.727 -9.656 1 97.94 37 LEU B O 1
ATOM 879 N N . MET B 1 38 ? 4.52 -15.727 -8.875 1 97.69 38 MET B N 1
ATOM 880 C CA . MET B 1 38 ? 4.07 -14.719 -9.828 1 97.69 38 MET B CA 1
ATOM 881 C C . MET B 1 38 ? 4.598 -13.336 -9.453 1 97.69 38 MET B C 1
ATOM 883 O O . MET B 1 38 ? 4.746 -12.469 -10.32 1 97.69 38 MET B O 1
ATOM 887 N N . THR B 1 39 ? 4.848 -13.109 -8.195 1 97.5 39 THR B N 1
ATOM 888 C CA . THR B 1 39 ? 5.15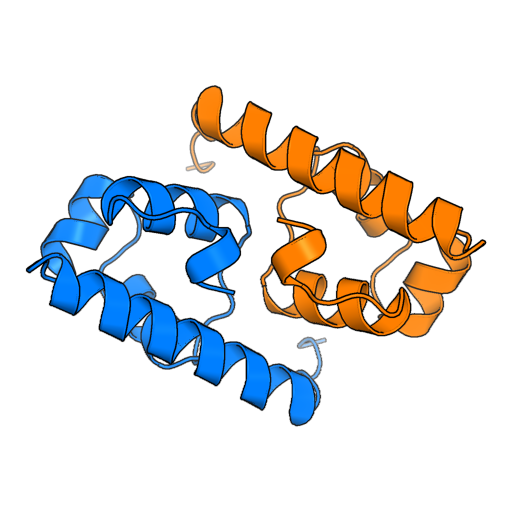2 -11.758 -7.73 1 97.5 39 THR B CA 1
ATOM 889 C C . THR B 1 39 ? 6.637 -11.617 -7.418 1 97.5 39 THR B C 1
ATOM 891 O O . THR B 1 39 ? 7.152 -10.508 -7.305 1 97.5 39 THR B O 1
ATOM 894 N N . GLY B 1 40 ? 7.293 -12.703 -7.184 1 96.12 40 GLY B N 1
ATOM 895 C CA . GLY B 1 40 ? 8.672 -12.672 -6.715 1 96.12 40 GLY B CA 1
ATOM 896 C C . GLY B 1 40 ? 8.781 -12.445 -5.219 1 96.12 40 GLY B C 1
ATOM 897 O O . GLY B 1 40 ? 9.891 -12.32 -4.688 1 96.12 40 GLY B O 1
ATOM 898 N N . VAL B 1 41 ? 7.742 -12.352 -4.539 1 97 41 VAL B N 1
ATOM 899 C CA . VAL B 1 41 ? 7.703 -12.227 -3.084 1 97 41 VAL B CA 1
ATOM 900 C C . VAL B 1 41 ? 7.801 -13.609 -2.443 1 97 41 VAL B C 1
ATOM 902 O O . VAL B 1 41 ? 7.105 -14.539 -2.855 1 97 41 VAL B O 1
ATOM 905 N N . ASP B 1 42 ? 8.656 -13.688 -1.499 1 97.69 42 ASP B N 1
ATOM 906 C CA . ASP B 1 42 ? 8.805 -14.977 -0.835 1 97.69 42 ASP B CA 1
ATOM 907 C C . ASP B 1 42 ? 7.48 -15.438 -0.222 1 97.69 42 ASP B C 1
ATOM 909 O O . ASP B 1 42 ? 6.75 -14.633 0.364 1 97.69 42 ASP B O 1
ATOM 913 N N . ARG B 1 43 ? 7.203 -16.734 -0.255 1 98.44 43 ARG B N 1
ATOM 914 C CA . ARG B 1 43 ? 5.965 -17.281 0.279 1 98.44 43 ARG B CA 1
ATOM 915 C C . ARG B 1 43 ? 5.801 -16.938 1.756 1 98.44 43 ARG B C 1
ATOM 917 O O . ARG B 1 43 ? 4.691 -16.672 2.217 1 98.44 43 ARG B O 1
ATOM 924 N N . SER B 1 44 ? 6.844 -16.984 2.453 1 98.69 44 SER B N 1
ATOM 925 C CA . SER B 1 44 ? 6.77 -16.625 3.865 1 98.69 44 SER B CA 1
ATOM 926 C C . SER B 1 44 ? 6.316 -15.18 4.043 1 98.69 44 SER B C 1
ATOM 928 O O . SER B 1 44 ? 5.586 -14.867 4.984 1 98.69 44 SER B O 1
ATOM 930 N N . SER B 1 45 ? 6.777 -14.305 3.197 1 98.56 45 SER B N 1
ATOM 931 C CA . SER B 1 45 ? 6.34 -12.914 3.223 1 98.56 45 SER B CA 1
ATOM 932 C C . SER B 1 45 ? 4.867 -12.789 2.857 1 98.56 45 SER B C 1
ATOM 934 O O . SER B 1 45 ? 4.133 -12.008 3.467 1 98.56 45 SER B O 1
ATOM 936 N N . VAL B 1 46 ? 4.441 -13.555 1.873 1 98.81 46 VAL B N 1
ATOM 937 C CA . VAL B 1 46 ? 3.029 -13.57 1.504 1 98.81 46 VAL B CA 1
ATOM 938 C C . VAL B 1 46 ? 2.184 -13.953 2.715 1 98.81 46 VAL B C 1
ATOM 940 O O . VAL B 1 46 ? 1.182 -13.297 3.014 1 98.81 46 VAL B O 1
ATOM 943 N N . VAL B 1 47 ? 2.604 -14.93 3.42 1 98.88 47 VAL B N 1
ATOM 944 C CA . VAL B 1 47 ? 1.904 -15.414 4.605 1 98.88 47 VAL B CA 1
ATOM 945 C C . VAL B 1 47 ? 1.831 -14.305 5.652 1 98.88 47 VAL B C 1
ATOM 947 O O . VAL B 1 47 ? 0.753 -14 6.168 1 98.88 47 VAL B O 1
ATOM 950 N N . ARG B 1 48 ? 2.945 -13.672 5.887 1 98.88 48 ARG B N 1
ATOM 951 C CA . ARG B 1 48 ? 3.006 -12.633 6.91 1 98.88 48 ARG B CA 1
ATOM 952 C C . ARG B 1 48 ? 2.172 -11.422 6.504 1 98.88 48 ARG B C 1
ATOM 954 O O . ARG B 1 48 ? 1.549 -10.781 7.355 1 98.88 48 ARG B O 1
ATOM 961 N N . ILE B 1 49 ? 2.139 -11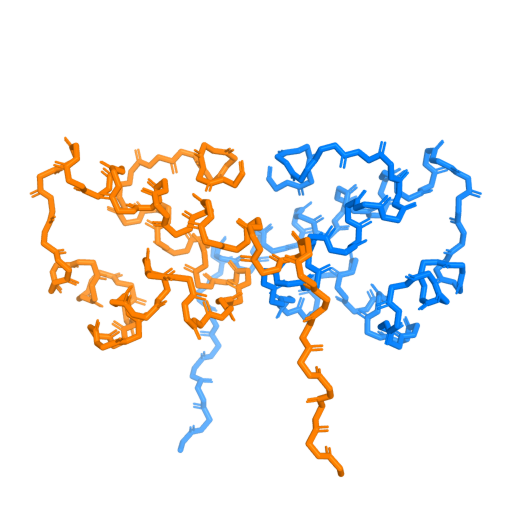.125 5.238 1 98.88 49 ILE B N 1
ATOM 962 C CA . ILE B 1 49 ? 1.331 -10.023 4.723 1 98.88 49 ILE B CA 1
ATOM 963 C C . ILE B 1 49 ? -0.15 -10.336 4.926 1 98.88 49 ILE B C 1
ATOM 965 O O . ILE B 1 49 ? -0.898 -9.5 5.445 1 98.88 49 ILE B O 1
ATOM 969 N N . GLU B 1 50 ? -0.551 -11.578 4.59 1 98.88 50 GLU B N 1
ATOM 970 C CA . GLU B 1 50 ? -1.956 -11.961 4.691 1 98.88 50 GLU B CA 1
ATOM 971 C C . GLU B 1 50 ? -2.406 -12.016 6.152 1 98.88 50 GLU B C 1
ATOM 973 O O . GLU B 1 50 ? -3.598 -11.891 6.441 1 98.88 50 GLU B O 1
ATOM 978 N N . GLN B 1 51 ? -1.474 -12.156 7.035 1 98.69 51 GLN B N 1
ATOM 979 C CA . GLN B 1 51 ? -1.771 -12.234 8.461 1 98.69 51 GLN B CA 1
ATOM 980 C C . GLN B 1 51 ? -1.66 -10.859 9.117 1 98.69 51 GLN B C 1
ATOM 982 O O . GLN B 1 51 ? -1.837 -10.727 10.328 1 98.69 51 GLN B O 1
ATOM 987 N N . GLY B 1 52 ? -1.277 -9.914 8.398 1 98.69 52 GLY B N 1
ATOM 988 C CA . GLY B 1 52 ? -1.096 -8.578 8.938 1 98.69 52 GLY B CA 1
ATOM 989 C C . GLY B 1 52 ? 0.175 -8.43 9.75 1 98.69 52 GLY B C 1
ATOM 990 O O . GLY B 1 52 ? 0.327 -7.469 10.508 1 98.69 52 GLY B O 1
ATOM 991 N N . GLN B 1 53 ? 1.066 -9.312 9.625 1 98.38 53 GLN B N 1
ATOM 992 C CA . GLN B 1 53 ? 2.299 -9.312 10.406 1 98.38 53 GLN B CA 1
ATOM 993 C C . GLN B 1 53 ? 3.408 -8.555 9.68 1 98.38 53 GLN B C 1
ATOM 995 O O . GLN B 1 53 ? 4.43 -8.219 10.281 1 98.38 53 GLN B O 1
ATOM 1000 N N . GLN B 1 54 ? 3.309 -8.312 8.484 1 98.5 54 GLN B N 1
ATOM 1001 C CA . GLN B 1 54 ? 4.242 -7.547 7.66 1 98.5 54 GLN B CA 1
ATOM 1002 C C . GLN B 1 54 ? 3.518 -6.457 6.875 1 98.5 54 GLN B C 1
ATOM 1004 O O . GLN B 1 54 ? 2.434 -6.688 6.336 1 98.5 54 GLN B O 1
ATOM 1009 N N . SER B 1 55 ? 4.047 -5.285 6.926 1 98.69 55 SER B N 1
ATOM 1010 C CA . SER B 1 55 ? 3.549 -4.176 6.121 1 98.69 55 SER B CA 1
ATOM 1011 C C . SER B 1 55 ? 4.23 -4.133 4.758 1 98.69 55 SER B C 1
ATOM 1013 O O . SER B 1 55 ? 5.355 -3.65 4.637 1 98.69 55 SER B O 1
ATOM 1015 N N . PRO B 1 56 ? 3.51 -4.582 3.748 1 98.69 56 PRO B N 1
ATOM 1016 C CA . PRO B 1 56 ? 4.145 -4.598 2.428 1 98.69 56 PRO B CA 1
ATOM 1017 C C . PRO B 1 56 ? 4.32 -3.197 1.842 1 98.69 56 PRO B C 1
ATOM 1019 O O . PRO B 1 56 ? 3.652 -2.256 2.275 1 98.69 56 PRO B O 1
ATOM 1022 N N . THR B 1 57 ? 5.215 -3.115 0.896 1 98.56 57 THR B N 1
ATOM 1023 C CA . THR B 1 57 ? 5.344 -1.877 0.136 1 98.56 57 THR B CA 1
ATOM 1024 C C . THR B 1 57 ? 4.227 -1.759 -0.899 1 98.56 57 THR B C 1
ATOM 1026 O O . THR B 1 57 ? 3.6 -2.756 -1.259 1 98.56 57 THR B O 1
ATOM 1029 N N . LEU B 1 58 ? 4.062 -0.595 -1.328 1 98.81 58 LEU B N 1
ATOM 1030 C CA . LEU B 1 58 ? 3.131 -0.359 -2.426 1 98.81 58 LEU B CA 1
ATOM 1031 C C . LEU B 1 58 ? 3.494 -1.21 -3.639 1 98.81 58 LEU B C 1
ATOM 1033 O O . LEU B 1 58 ? 2.619 -1.811 -4.266 1 98.81 58 LEU B O 1
ATOM 1037 N N . ASP B 1 59 ? 4.766 -1.298 -3.998 1 98.69 59 ASP B N 1
ATOM 1038 C CA . ASP B 1 59 ? 5.184 -2.113 -5.133 1 98.69 59 ASP B CA 1
ATOM 1039 C C . ASP B 1 59 ? 4.742 -3.564 -4.961 1 98.69 59 ASP B C 1
ATOM 1041 O O . ASP B 1 59 ? 4.25 -4.184 -5.906 1 98.69 59 ASP B O 1
ATOM 1045 N N . THR B 1 60 ? 4.898 -4.047 -3.793 1 98.62 60 THR B N 1
ATOM 1046 C CA . THR B 1 60 ? 4.488 -5.418 -3.5 1 98.62 60 THR B CA 1
ATOM 1047 C C . THR B 1 60 ? 2.975 -5.566 -3.625 1 98.62 60 THR B C 1
ATOM 1049 O O . THR B 1 60 ? 2.488 -6.531 -4.219 1 98.62 60 THR B O 1
ATOM 1052 N N . LEU B 1 61 ? 2.25 -4.609 -3.102 1 98.88 61 LEU B N 1
ATOM 1053 C CA . LEU B 1 61 ? 0.792 -4.645 -3.174 1 98.88 61 LEU B CA 1
ATOM 1054 C C . LEU B 1 61 ? 0.321 -4.629 -4.625 1 98.88 61 LEU B C 1
ATOM 1056 O O . LEU B 1 61 ? -0.61 -5.352 -4.984 1 98.88 61 LEU B O 1
ATOM 1060 N N . ILE B 1 62 ? 0.955 -3.826 -5.418 1 98.88 62 ILE B N 1
ATOM 1061 C CA . ILE B 1 62 ? 0.63 -3.729 -6.836 1 98.88 62 ILE B CA 1
ATOM 1062 C C . ILE B 1 62 ? 0.844 -5.082 -7.508 1 98.88 62 ILE B C 1
ATOM 1064 O O . ILE B 1 62 ? -0.025 -5.566 -8.242 1 98.88 62 ILE B O 1
ATOM 1068 N N . ARG B 1 63 ? 1.92 -5.676 -7.27 1 98.75 63 ARG B N 1
ATOM 1069 C CA . ARG B 1 63 ? 2.234 -6.965 -7.883 1 98.75 63 ARG B CA 1
ATOM 1070 C C . ARG B 1 63 ? 1.269 -8.047 -7.41 1 98.75 63 ARG B C 1
ATOM 1072 O O . ARG B 1 63 ? 0.85 -8.898 -8.195 1 98.75 63 ARG B O 1
ATOM 1079 N N . ILE B 1 64 ? 0.924 -8.008 -6.117 1 98.81 64 ILE B N 1
ATOM 1080 C CA . ILE B 1 64 ? 0.001 -8.992 -5.566 1 98.81 64 ILE B CA 1
ATOM 1081 C C . ILE B 1 64 ? -1.372 -8.828 -6.215 1 98.81 64 ILE B C 1
ATOM 1083 O O . ILE B 1 64 ? -1.982 -9.812 -6.641 1 98.81 64 ILE B O 1
ATOM 1087 N N . ALA B 1 65 ? -1.807 -7.664 -6.273 1 98.94 65 ALA B N 1
ATOM 1088 C CA . ALA B 1 65 ? -3.102 -7.414 -6.898 1 98.94 65 ALA B CA 1
ATOM 1089 C C . ALA B 1 65 ? -3.115 -7.898 -8.344 1 98.94 65 ALA B C 1
ATOM 1091 O O . ALA B 1 65 ? -4.078 -8.523 -8.789 1 98.94 65 ALA B O 1
ATOM 1092 N N . ASP B 1 66 ? -2.061 -7.578 -9.047 1 98.81 66 ASP B N 1
ATOM 1093 C CA . ASP B 1 66 ? -1.932 -8 -10.445 1 98.81 66 ASP B CA 1
ATOM 1094 C C . ASP B 1 66 ? -1.934 -9.523 -10.562 1 98.81 66 ASP B C 1
ATOM 1096 O O . ASP B 1 66 ? -2.629 -10.086 -11.406 1 98.81 66 ASP B O 1
ATOM 1100 N N . ALA B 1 67 ? -1.172 -10.164 -9.758 1 98.69 67 ALA B N 1
ATOM 1101 C CA . ALA B 1 67 ? -1.08 -11.625 -9.773 1 98.69 67 ALA B CA 1
ATOM 1102 C C . ALA B 1 67 ? -2.443 -12.266 -9.523 1 98.69 67 ALA B C 1
ATOM 1104 O O . ALA B 1 67 ? -2.807 -13.242 -10.18 1 98.69 67 ALA B O 1
ATOM 1105 N N . ILE B 1 68 ? -3.184 -11.711 -8.578 1 98.75 68 ILE B N 1
ATOM 1106 C CA . ILE B 1 68 ? -4.48 -12.258 -8.195 1 98.75 68 ILE B CA 1
ATOM 1107 C C . ILE B 1 68 ? -5.516 -11.922 -9.266 1 98.75 68 ILE B C 1
ATOM 1109 O O . ILE B 1 68 ? -6.492 -12.656 -9.445 1 98.75 68 ILE B O 1
ATOM 1113 N N . GLY B 1 69 ? -5.336 -10.828 -9.938 1 98.69 69 GLY B N 1
ATOM 1114 C CA . GLY B 1 69 ? -6.238 -10.422 -11.008 1 98.69 69 GLY B CA 1
ATOM 1115 C C . GLY B 1 69 ? -7.367 -9.531 -10.531 1 98.69 69 GLY B C 1
ATOM 1116 O O . GLY B 1 69 ? -8.5 -9.641 -11.008 1 98.69 69 GLY B O 1
ATOM 1117 N N . VAL B 1 70 ? -7.074 -8.664 -9.523 1 98.75 70 VAL B N 1
ATOM 1118 C CA . VAL B 1 70 ? -8.062 -7.73 -9 1 98.75 70 VAL B CA 1
ATOM 1119 C C . VAL B 1 70 ? -7.477 -6.32 -8.945 1 98.75 70 VAL B C 1
ATOM 1121 O O . VAL B 1 70 ? -6.258 -6.152 -8.875 1 98.75 70 VAL B O 1
ATOM 1124 N N . PRO B 1 71 ? -8.398 -5.328 -8.992 1 98.62 71 PRO B N 1
ATOM 1125 C CA . PRO B 1 71 ? -7.883 -3.975 -8.766 1 98.62 71 PRO B CA 1
ATOM 1126 C C . PRO B 1 71 ? -7.305 -3.795 -7.359 1 98.62 71 PRO B C 1
ATOM 1128 O O . PRO B 1 71 ? -7.863 -4.309 -6.391 1 98.62 71 PRO B O 1
ATOM 1131 N N . LEU B 1 72 ? -6.203 -3.068 -7.258 1 98.75 72 LEU B N 1
ATOM 1132 C CA . LEU B 1 72 ? -5.57 -2.818 -5.965 1 98.75 72 LEU B CA 1
ATOM 1133 C C . LEU B 1 72 ? -6.562 -2.213 -4.98 1 98.75 72 LEU B C 1
ATOM 1135 O O . LEU B 1 72 ? -6.543 -2.541 -3.793 1 98.75 72 LEU B O 1
ATOM 1139 N N . ARG B 1 73 ? -7.387 -1.363 -5.461 1 98.44 73 ARG B N 1
ATOM 1140 C CA . ARG B 1 73 ? -8.336 -0.673 -4.594 1 98.44 73 ARG B CA 1
ATOM 1141 C C . ARG B 1 73 ? -9.258 -1.665 -3.896 1 98.44 73 ARG B C 1
ATOM 1143 O O . ARG B 1 73 ? -9.82 -1.361 -2.844 1 98.44 73 ARG B O 1
ATOM 1150 N N . ASP B 1 74 ? -9.414 -2.877 -4.461 1 98.19 74 ASP B N 1
ATOM 1151 C CA . ASP B 1 74 ? -10.281 -3.889 -3.859 1 98.19 74 ASP B CA 1
ATOM 1152 C C . ASP B 1 74 ? -9.586 -4.574 -2.684 1 98.19 74 ASP B C 1
ATOM 1154 O O . ASP B 1 74 ? -10.234 -5.266 -1.894 1 98.19 74 ASP B O 1
ATOM 1158 N N . LEU B 1 75 ? -8.32 -4.398 -2.539 1 98.56 75 LEU B N 1
ATOM 1159 C CA . LEU B 1 75 ? -7.547 -5.102 -1.52 1 98.56 75 LEU B CA 1
ATOM 1160 C C . LEU B 1 75 ? -7.324 -4.219 -0.298 1 98.56 75 LEU B C 1
ATOM 1162 O O . LEU B 1 75 ? -6.965 -4.711 0.773 1 98.56 75 LEU B O 1
ATOM 1166 N N . VAL B 1 76 ? -7.516 -2.834 -0.5 1 97.75 76 VAL B N 1
ATOM 1167 C CA . VAL B 1 76 ? -7.145 -1.946 0.596 1 97.75 76 VAL B CA 1
ATOM 1168 C C . VAL B 1 76 ? -8.391 -1.275 1.165 1 97.75 76 VAL B C 1
ATOM 1170 O O . VAL B 1 76 ? -9.422 -1.189 0.491 1 97.75 76 VAL B O 1
#

Nearest PDB structures (foldseek):
  1y7y-assembly1_B  TM=9.779E-01  e=6.713E-05  Aeromonas hydrophila
  1y7y-assembly1_A  TM=9.729E-01  e=2.561E-04  Aeromonas hydrophila
  2b5a-assembly1_A  TM=9.618E-01  e=4.871E-04  [Bacillus] caldolyticus
  5woq-assembly2_C  TM=9.833E-01  e=1.961E-03  Mycolicibacterium smegmatis MC2 155
  3f52-assembly1_A  TM=9.615E-01  e=1.670E-03  Corynebacterium glutamicum

Organism: Streptomyces venezuelae (NCBI:txid54571)

Radius of gyration: 15.05 Å; Cα contacts (8 Å, |Δi|>4): 193; chains: 2; bounding box: 34×43×33 Å

InterPro domains:
  IPR001387 Cro/C1-type, helix-turn-helix domain [PF01381] (21-75)
  IPR001387 Cro/C1-type, helix-turn-helix domain [PS50943] (21-75)
  IPR001387 Cro/C1-type, helix-turn-helix domain [SM00530] (20-75)
  IPR001387 Cro/C1-type, helix-turn-helix domain [cd00093] (18-75)
  IPR010982 Lambda repressor-like, DNA-binding domain superfamily [G3DSA:1.10.260.40] (11-76)
  IPR010982 Lambda repressor-like, DNA-binding domain superfamily [SSF47413] (14-75)
  IPR050807 Transcriptional regulator/dioxygenase, bacterial-type [PTHR46797] (16-76)

Solvent-accessible surface area (backbone atoms only — not comparable to full-atom values): 8144 Å² total; per-residue (Å²): 127,81,76,73,78,76,58,67,69,53,49,53,50,43,29,52,29,8,46,37,44,46,51,47,30,51,75,59,71,48,51,64,60,54,50,16,69,67,53,72,45,53,45,71,54,51,52,31,29,36,64,32,73,41,68,49,32,46,62,54,48,51,38,48,22,56,63,53,68,49,64,53,39,76,37,85,128,83,76,74,76,77,58,68,70,54,50,54,51,42,30,50,29,8,46,36,45,46,50,48,30,51,74,60,71,48,50,63,61,54,49,16,68,67,53,70,44,54,46,70,54,53,52,32,29,36,64,33,72,40,70,49,32,46,61,54,48,51,38,48,22,57,64,55,68,48,65,54,38,76,37,84

Sequence (152 aa):
MPSAPPPNWVLARRRAVGTRIRSARLQANMTQERVSLMTGVDRSSVVRIEQGQQSPTLDTLIRIADAIGVPLRDLVMPSAPPPNWVLARRRAVGTRIRSARLQANMTQERVSLMTGVDRSSVVRIEQGQQSPTLDTLIRIADAIGVPLRDLV

pLDDT: mean 96.18, std 9.68, range [40.34, 98.94]

Secondary structure (DSSP, 8-state):
----PPPHHHHHHHHHHHHHHHHHHHHTT--HHHHHHHH---HHHHHHHHTTSS--BHHHHHHHHHHHTS-GGGT-/----PPPHHHHHHHHHHHHHHHHHHHHTT--HHHHHHHH---HHHHHHHHTTSS--BHHHHHHHHHHHTS-GGGT-

Foldseek 3Di:
DPPDDDDPVVLVVQQQLLCQLVVLCVVLVHDLVQLCVQQVNDSVVNVCSSRSNDDDDPSSLVSSCVSSVHDSVSSD/DPPDDDDPVVLVVQQQLLCQLVVLCVVLVHDLVQLCVQQVNDSVVNVCSSRSNDDDDPSSLVSSCVSSVHDSVSSD